Protein AF-A0A382Z8E9-F1 (afdb_monomer_lite)

pLDDT: mean 72.85, std 18.27, range [33.16, 94.69]

InterPro domains:
  IPR002921 Fungal lipase-type domain [PF01764] (106-176)
  IPR029058 Alpha/Beta hydrolase fold [G3DSA:3.40.50.1820] (60-176)
  IPR029058 Alpha/Beta hydrolase fold [SSF53474] (69-176)

Foldseek 3Di:
DPPPVVVVVVVVVVVVVVVVVVVVVVVVVVVVVVVVVVVVVVVVCVVPDVPVVDDDQVPPPDHVVVVVVLVVLQVCVVVDPPDQWDQPDVNQWTWHWDDDPLEIEIETEHDPCPPVCVVPQQQDWDFDPVVCVVVVHTDTDRPRLVVVVVVVVVVCVVPDDGGPHYHYGYPDSRRD

Secondary structure (DSSP, 8-state):
--SHHHHHHHHHHHHHHHHHHHHHHHHHHHHHHHHHHHHTTTGGGGTS-STTS---GGG-SS-HHHHHHHHHHHHHHHH--SS--EEETTTTEEEEEEEETTEEEEEEEPPS-HHHHHHHS---EEE-HHHHHHHTS--EEEHHHHHHHHHHHHHHHHH----SEEEEEEEGGGG-

Radius of gyration: 27.5 Å; chains: 1; bounding box: 66×42×90 Å

Sequence (176 aa):
VLFCNRLFVAVRSGRDMLIKNLSFGLNIFGIVLVIFLISSCTVTKQFLNRQGESGHKTTLPVEPAELLEMAYYCDEAYNNTDNKFEFLNDNQFSYQVKQDQGVTILIFRGTSNGNNILTDIDFRPFEDEPLSEKWGTKVFLHRGFRDAAAFLEKDIKTNYKLEKTVYLTGHSLGGA

Structure (mmCIF, N/CA/C/O backbone):
data_AF-A0A382Z8E9-F1
#
_entry.id   AF-A0A382Z8E9-F1
#
loop_
_atom_site.group_PDB
_atom_site.id
_atom_site.type_symbol
_atom_site.label_atom_id
_atom_site.label_alt_id
_atom_site.label_comp_id
_atom_site.label_asym_id
_atom_site.label_entity_id
_atom_site.label_seq_id
_atom_site.pdbx_PDB_ins_code
_atom_site.Cartn_x
_atom_site.Cartn_y
_atom_site.Cartn_z
_atom_site.occupancy
_atom_site.B_iso_or_equiv
_atom_site.auth_seq_id
_atom_site.auth_comp_id
_atom_site.auth_asym_id
_atom_site.auth_atom_id
_atom_site.pdbx_PDB_model_num
ATOM 1 N N . VAL A 1 1 ? 45.147 -8.969 -70.603 1.00 47.09 1 VAL A N 1
ATOM 2 C CA . VAL A 1 1 ? 43.972 -8.304 -69.974 1.00 47.09 1 VAL A CA 1
ATOM 3 C C . VAL A 1 1 ? 43.037 -9.272 -69.220 1.00 47.09 1 VAL A C 1
ATOM 5 O O . VAL A 1 1 ? 42.320 -8.825 -68.339 1.00 47.09 1 VAL A O 1
ATOM 8 N N . LEU A 1 2 ? 43.080 -10.597 -69.438 1.00 40.56 2 LEU A N 1
ATOM 9 C CA . LEU A 1 2 ? 42.159 -11.548 -68.774 1.00 40.56 2 LEU A CA 1
ATOM 10 C C . LEU A 1 2 ? 42.589 -12.097 -67.394 1.00 40.56 2 LEU A C 1
ATOM 12 O O . LEU A 1 2 ? 41.753 -12.654 -66.690 1.00 40.56 2 LEU A O 1
ATOM 16 N N . PHE A 1 3 ? 43.842 -11.912 -66.963 1.00 33.16 3 PHE A N 1
ATOM 17 C CA . PHE A 1 3 ? 44.325 -12.469 -65.685 1.00 33.16 3 PHE A CA 1
ATOM 18 C C . PHE A 1 3 ? 44.140 -11.543 -64.465 1.00 33.16 3 PHE A C 1
ATOM 20 O O . PHE A 1 3 ? 44.117 -12.023 -63.337 1.00 33.16 3 PHE A O 1
ATOM 27 N N . CYS A 1 4 ? 43.928 -10.236 -64.666 1.00 36.62 4 CYS A N 1
ATOM 28 C CA . CYS A 1 4 ? 43.804 -9.271 -63.560 1.00 36.62 4 CYS A CA 1
ATOM 29 C C . CYS A 1 4 ? 42.376 -9.183 -62.975 1.00 36.62 4 CYS A C 1
ATOM 31 O O . CYS A 1 4 ? 42.200 -8.865 -61.803 1.00 36.62 4 CYS A O 1
ATOM 33 N N . ASN A 1 5 ? 41.341 -9.536 -63.752 1.00 36.44 5 ASN A N 1
ATOM 34 C CA . ASN A 1 5 ? 39.940 -9.405 -63.320 1.00 36.44 5 ASN A CA 1
ATOM 35 C C . ASN A 1 5 ? 39.429 -10.556 -62.434 1.00 36.44 5 ASN A C 1
ATOM 37 O O . ASN A 1 5 ? 38.475 -10.358 -61.685 1.00 36.44 5 ASN A O 1
ATOM 41 N N . ARG A 1 6 ? 40.047 -11.747 -62.457 1.00 38.25 6 ARG A N 1
ATOM 42 C CA . ARG A 1 6 ? 39.609 -12.874 -61.605 1.00 38.25 6 ARG A CA 1
ATOM 43 C C . ARG A 1 6 ? 40.072 -12.756 -60.149 1.00 38.25 6 ARG A C 1
ATOM 45 O O . ARG A 1 6 ? 39.345 -13.177 -59.254 1.00 38.25 6 ARG A O 1
ATOM 52 N N . LEU A 1 7 ? 41.224 -12.130 -59.898 1.00 39.06 7 LEU A N 1
ATOM 53 C CA . LEU A 1 7 ? 41.748 -11.949 -58.539 1.00 39.06 7 LEU A CA 1
ATOM 54 C C . LEU A 1 7 ? 40.939 -10.900 -57.751 1.00 39.06 7 LEU A C 1
ATOM 56 O O . LEU A 1 7 ? 40.674 -11.071 -56.564 1.00 39.06 7 LEU A O 1
ATOM 60 N N . PHE A 1 8 ? 40.468 -9.847 -58.426 1.00 38.12 8 PHE A N 1
ATOM 61 C CA . PHE A 1 8 ? 39.723 -8.757 -57.787 1.00 38.12 8 PHE A CA 1
ATOM 62 C C . PHE A 1 8 ? 38.304 -9.168 -57.348 1.00 38.12 8 PHE A C 1
ATOM 64 O O . PHE A 1 8 ? 37.818 -8.713 -56.311 1.00 38.12 8 PHE A O 1
ATOM 71 N N . VAL A 1 9 ? 37.653 -10.074 -58.090 1.00 46.00 9 VAL A N 1
ATOM 72 C CA . VAL A 1 9 ? 36.320 -10.610 -57.749 1.00 46.00 9 VAL A CA 1
ATOM 73 C C . VAL A 1 9 ? 36.387 -11.574 -56.555 1.00 46.00 9 VAL A C 1
ATOM 75 O O . VAL A 1 9 ? 35.545 -11.492 -55.661 1.00 46.00 9 VAL A O 1
ATOM 78 N N . ALA A 1 10 ? 37.426 -12.414 -56.467 1.00 44.41 10 ALA A N 1
ATOM 79 C CA . ALA A 1 10 ? 37.626 -13.325 -55.334 1.00 44.41 10 ALA A CA 1
ATOM 80 C C . ALA A 1 10 ? 37.927 -12.579 -54.015 1.00 44.41 10 ALA A C 1
ATOM 82 O O . ALA A 1 10 ? 37.376 -12.916 -52.968 1.00 44.41 10 ALA A O 1
ATOM 83 N N . VAL A 1 11 ? 38.727 -11.505 -54.065 1.00 46.81 11 VAL A N 1
ATOM 84 C CA . VAL A 1 11 ? 39.069 -10.683 -52.884 1.00 46.81 11 VAL A CA 1
ATOM 85 C C . VAL A 1 11 ? 37.883 -9.832 -52.398 1.00 46.81 11 VAL A C 1
ATOM 87 O O . VAL A 1 11 ? 37.788 -9.502 -51.215 1.00 46.81 11 VAL A O 1
ATOM 90 N N . ARG A 1 12 ? 36.946 -9.465 -53.283 1.00 43.81 12 ARG A N 1
ATOM 91 C CA . ARG A 1 12 ? 35.707 -8.766 -52.897 1.00 43.81 12 ARG A CA 1
ATOM 92 C C . ARG A 1 12 ? 34.700 -9.729 -52.254 1.00 43.81 12 ARG A C 1
ATOM 94 O O . ARG A 1 12 ? 34.219 -9.445 -51.165 1.00 43.81 12 ARG A O 1
ATOM 101 N N . SER A 1 13 ? 34.514 -10.915 -52.839 1.00 46.22 13 SER A N 1
ATOM 102 C CA . SER A 1 13 ? 33.646 -11.971 -52.295 1.00 46.22 13 SER A CA 1
ATOM 103 C C . SER A 1 13 ? 34.105 -12.489 -50.920 1.00 46.22 13 SER A C 1
ATOM 105 O O . SER A 1 13 ? 33.274 -12.679 -50.032 1.00 46.22 13 SER A O 1
A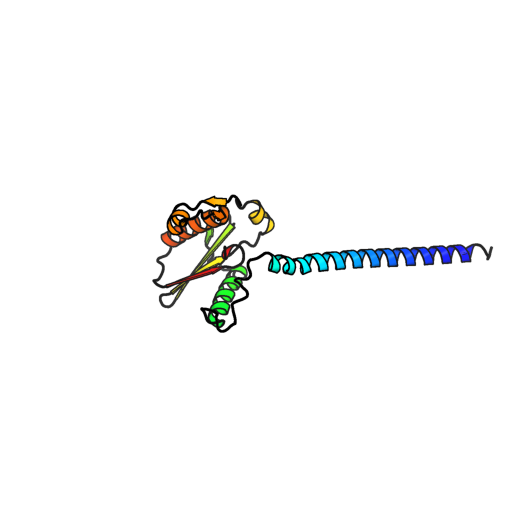TOM 107 N N . GLY A 1 14 ? 35.418 -12.632 -50.695 1.00 50.84 14 GLY A N 1
ATOM 108 C CA . GLY A 1 14 ? 35.967 -13.025 -49.390 1.00 50.84 14 GLY A CA 1
ATOM 109 C C . GLY A 1 14 ? 35.795 -11.964 -48.292 1.00 50.84 14 GLY A C 1
ATOM 110 O O . GLY A 1 14 ? 35.540 -12.311 -47.140 1.00 50.84 14 GLY A O 1
ATOM 111 N N . ARG A 1 15 ? 35.869 -10.669 -48.638 1.00 49.97 15 ARG A N 1
ATOM 112 C CA . ARG A 1 15 ? 35.632 -9.560 -47.692 1.00 49.97 15 ARG A CA 1
ATOM 113 C C . ARG A 1 15 ? 34.160 -9.420 -47.313 1.00 49.97 15 ARG A C 1
ATOM 115 O O . ARG A 1 15 ? 33.867 -9.240 -46.136 1.00 49.97 15 ARG A O 1
ATOM 122 N N . ASP A 1 16 ? 33.244 -9.585 -48.263 1.00 52.81 16 ASP A N 1
ATOM 123 C CA . ASP A 1 16 ? 31.802 -9.535 -47.990 1.00 52.81 16 ASP A CA 1
ATOM 124 C C . ASP A 1 16 ? 31.342 -10.720 -47.117 1.00 52.81 16 ASP A C 1
ATOM 126 O O . ASP A 1 16 ? 30.455 -10.575 -46.275 1.00 52.81 16 ASP A O 1
ATOM 130 N N . MET A 1 17 ? 31.980 -11.887 -47.264 1.00 52.25 17 MET A N 1
ATOM 131 C CA . MET A 1 17 ? 31.740 -13.062 -46.420 1.00 52.25 17 MET A CA 1
ATOM 132 C C . MET A 1 17 ? 32.311 -12.887 -45.001 1.00 52.25 17 MET A C 1
ATOM 134 O O . MET A 1 17 ? 31.641 -13.224 -44.025 1.00 52.25 17 MET A O 1
ATOM 138 N N . LEU A 1 18 ? 33.500 -12.288 -44.867 1.00 51.94 18 LEU A N 1
ATOM 139 C CA . LEU A 1 18 ? 34.100 -11.933 -43.573 1.00 51.94 18 LEU A CA 1
ATOM 140 C C . LEU A 1 18 ? 33.268 -10.895 -42.807 1.00 51.94 18 LEU A C 1
ATOM 142 O O . LEU A 1 18 ? 33.046 -11.067 -41.613 1.00 51.94 18 LEU A O 1
ATOM 146 N N . ILE A 1 19 ? 32.756 -9.860 -43.480 1.00 56.06 19 ILE A N 1
ATOM 147 C CA . ILE A 1 19 ? 31.928 -8.815 -42.854 1.00 56.06 19 ILE A CA 1
ATOM 148 C C . ILE A 1 19 ? 30.576 -9.378 -42.393 1.00 56.06 19 ILE A C 1
ATOM 150 O O . ILE A 1 19 ? 30.117 -9.048 -41.299 1.00 56.06 19 ILE A O 1
ATOM 154 N N . LYS A 1 20 ? 29.953 -10.273 -43.174 1.00 51.94 20 LYS A N 1
ATOM 155 C CA . LYS A 1 20 ? 28.710 -10.953 -42.769 1.00 51.94 20 LYS A CA 1
ATOM 156 C C . LYS A 1 20 ? 28.921 -11.872 -41.567 1.00 51.94 20 LYS A C 1
ATOM 158 O O . LYS A 1 20 ? 28.129 -11.812 -40.634 1.00 51.94 20 LYS A O 1
ATOM 163 N N . ASN A 1 21 ? 30.003 -12.650 -41.542 1.00 52.44 21 ASN A N 1
ATOM 164 C CA . ASN A 1 21 ? 30.331 -13.512 -40.402 1.00 52.44 21 ASN A CA 1
ATOM 165 C C . ASN A 1 21 ? 30.688 -12.702 -39.142 1.00 52.44 21 ASN A C 1
ATOM 167 O O . ASN A 1 21 ? 30.312 -13.094 -38.040 1.00 52.44 21 ASN A O 1
ATOM 171 N N . LEU A 1 22 ? 31.343 -11.546 -39.297 1.00 51.16 22 LEU A N 1
ATOM 172 C CA . LEU A 1 22 ? 31.656 -10.630 -38.196 1.00 51.16 22 LEU A CA 1
ATOM 173 C C . LEU A 1 22 ? 30.392 -9.948 -37.637 1.00 51.16 22 LEU A C 1
ATOM 175 O O . LEU A 1 22 ? 30.230 -9.853 -36.424 1.00 51.16 22 LEU A O 1
ATOM 179 N N . SER A 1 23 ? 29.464 -9.535 -38.508 1.00 54.66 23 SER A N 1
ATOM 180 C CA . SER A 1 23 ? 28.159 -8.970 -38.125 1.00 54.66 23 SER A CA 1
ATOM 181 C C . SER A 1 23 ? 27.238 -10.010 -37.472 1.00 54.66 23 SER A C 1
ATOM 183 O O . SER A 1 23 ? 26.540 -9.700 -36.506 1.00 54.66 23 SER A O 1
ATOM 185 N N . PHE A 1 24 ? 27.266 -11.259 -37.943 1.00 55.50 24 PHE A N 1
ATOM 186 C CA . PHE A 1 24 ? 26.526 -12.368 -37.338 1.00 55.50 24 PHE A CA 1
ATOM 187 C C . PHE A 1 24 ? 27.102 -12.741 -35.962 1.00 55.50 24 PHE A C 1
ATOM 189 O O . PHE A 1 24 ? 26.350 -12.926 -35.009 1.00 55.50 24 PHE A O 1
ATOM 196 N N . GLY A 1 25 ? 28.434 -12.753 -35.825 1.00 57.53 25 GLY A N 1
ATOM 197 C CA . GLY A 1 25 ? 29.124 -12.960 -34.549 1.00 57.53 25 GLY A CA 1
ATOM 198 C C . GLY A 1 25 ? 28.846 -11.861 -33.516 1.00 57.53 25 GLY A C 1
ATOM 199 O O . GLY A 1 25 ? 28.597 -12.175 -32.354 1.00 57.53 25 GLY A O 1
ATOM 200 N N . LEU A 1 26 ? 28.804 -10.587 -33.934 1.00 57.28 26 LEU A N 1
ATOM 201 C CA . LEU A 1 26 ? 28.426 -9.467 -33.059 1.00 57.28 26 LEU A CA 1
ATOM 202 C C . LEU A 1 26 ? 26.971 -9.576 -32.569 1.00 57.28 26 LEU A C 1
ATOM 204 O O . LEU A 1 26 ? 26.696 -9.311 -31.400 1.00 57.28 26 LEU A O 1
ATOM 208 N N . ASN A 1 27 ? 26.050 -9.998 -33.442 1.00 60.91 27 ASN A N 1
ATOM 209 C CA . ASN A 1 27 ? 24.645 -10.218 -33.082 1.00 60.91 27 ASN A CA 1
ATOM 210 C C . ASN A 1 27 ? 24.475 -11.390 -32.108 1.00 60.91 27 ASN A C 1
ATOM 212 O O . ASN A 1 27 ? 23.729 -11.273 -31.139 1.00 60.91 27 ASN A O 1
ATOM 216 N N . ILE A 1 28 ? 25.200 -12.495 -32.312 1.00 69.00 28 ILE A N 1
ATOM 217 C CA . ILE A 1 28 ? 25.200 -13.625 -31.372 1.00 69.00 28 ILE A CA 1
ATOM 218 C C . ILE A 1 28 ? 25.741 -13.187 -30.010 1.00 69.00 28 ILE A C 1
ATOM 220 O O . ILE A 1 28 ? 25.143 -13.521 -28.992 1.00 69.00 28 ILE A O 1
ATOM 224 N N . PHE A 1 29 ? 26.824 -12.406 -29.968 1.00 70.31 29 PHE A N 1
ATOM 225 C CA . PHE A 1 29 ? 27.378 -11.914 -28.705 1.00 70.31 29 PHE A CA 1
ATOM 226 C C . PHE A 1 29 ? 26.389 -11.006 -27.958 1.00 70.31 29 PHE A C 1
ATOM 228 O O . PHE A 1 29 ? 26.211 -11.154 -26.751 1.00 70.31 29 PHE A O 1
ATOM 235 N N . GLY A 1 30 ? 25.680 -10.130 -28.678 1.00 71.06 30 GLY A N 1
ATOM 236 C CA . GLY A 1 30 ? 24.604 -9.312 -28.113 1.00 71.06 30 GLY A CA 1
ATOM 237 C C . GLY A 1 30 ? 23.443 -10.147 -27.562 1.00 71.06 30 GLY A C 1
ATOM 238 O O . GLY A 1 30 ? 22.994 -9.911 -26.443 1.00 71.06 30 GLY A O 1
ATOM 239 N N . ILE A 1 31 ? 23.001 -11.170 -28.297 1.00 74.94 31 ILE A N 1
ATOM 240 C CA . ILE A 1 31 ? 21.935 -12.085 -27.857 1.00 74.94 31 ILE A CA 1
ATOM 241 C C . ILE A 1 31 ? 22.371 -12.883 -26.620 1.00 74.94 31 ILE A C 1
ATOM 243 O O . ILE A 1 31 ? 21.606 -12.998 -25.667 1.00 74.94 31 ILE A O 1
ATOM 247 N N . VAL A 1 32 ? 23.606 -13.387 -26.587 1.00 74.50 32 VAL A N 1
ATOM 248 C CA . VAL A 1 32 ? 24.156 -14.118 -25.433 1.00 74.50 32 VAL A CA 1
ATOM 249 C C . VAL A 1 32 ? 24.264 -13.212 -24.204 1.00 74.50 32 VAL A C 1
ATOM 251 O O . VAL A 1 32 ? 23.919 -13.646 -23.107 1.00 74.50 32 VAL A O 1
ATOM 254 N N . LEU A 1 33 ? 24.665 -11.948 -24.371 1.00 72.31 33 LEU A N 1
ATOM 255 C CA . LEU A 1 33 ? 24.701 -10.964 -23.285 1.00 72.31 33 LEU A CA 1
ATOM 256 C C . LEU A 1 33 ? 23.296 -10.706 -22.715 1.00 72.31 33 LEU A C 1
ATOM 258 O O . LEU A 1 33 ? 23.112 -10.717 -21.500 1.00 72.31 33 LEU A O 1
ATOM 262 N N . VAL A 1 34 ? 22.293 -10.540 -23.583 1.00 70.38 34 VAL A N 1
ATOM 263 C CA . VAL A 1 34 ? 20.888 -10.377 -23.173 1.00 70.38 34 VAL A CA 1
ATOM 264 C C . VAL A 1 34 ? 20.378 -11.626 -22.450 1.00 70.38 34 VAL A C 1
ATOM 266 O O . VAL A 1 34 ? 19.748 -11.490 -21.405 1.00 70.38 34 VAL A O 1
ATOM 269 N N . ILE A 1 35 ? 20.709 -12.830 -22.935 1.00 69.06 35 ILE A N 1
ATOM 270 C CA . ILE A 1 35 ? 20.374 -14.106 -22.279 1.00 69.06 35 ILE A CA 1
ATOM 271 C C . ILE A 1 35 ? 21.025 -14.212 -20.890 1.00 69.06 35 ILE A C 1
ATOM 273 O O . ILE A 1 35 ? 20.380 -14.657 -19.939 1.00 69.06 35 ILE A O 1
ATOM 277 N N . PHE A 1 36 ? 22.273 -13.769 -20.732 1.00 59.19 36 PHE A N 1
ATOM 278 C CA . PHE A 1 36 ? 22.944 -13.723 -19.430 1.00 59.19 36 PHE A CA 1
ATOM 279 C C . PHE A 1 36 ? 22.285 -12.723 -18.469 1.00 59.19 36 PHE A C 1
ATOM 281 O O . PHE A 1 36 ? 22.093 -13.035 -17.290 1.00 59.19 36 PHE A O 1
ATOM 288 N N . LEU A 1 37 ? 21.872 -11.553 -18.964 1.00 58.59 37 LEU A N 1
ATOM 289 C CA . LEU A 1 37 ? 21.173 -10.544 -18.163 1.00 58.59 37 LEU A CA 1
ATOM 290 C C . LEU A 1 37 ? 19.799 -11.040 -17.679 1.00 58.59 37 LEU A C 1
ATOM 292 O O . LEU A 1 37 ? 19.497 -10.904 -16.496 1.00 58.59 37 LEU A O 1
ATOM 296 N N . ILE A 1 38 ? 19.002 -11.706 -18.525 1.00 57.84 38 ILE A N 1
ATOM 297 C CA . ILE A 1 38 ? 17.712 -12.300 -18.102 1.00 57.84 38 ILE A CA 1
ATOM 298 C C . ILE A 1 38 ? 17.884 -13.556 -17.228 1.00 57.84 38 ILE A C 1
ATOM 300 O O . ILE A 1 38 ? 17.047 -13.827 -16.368 1.00 57.84 38 ILE A O 1
ATOM 304 N N . SER A 1 39 ? 18.993 -14.292 -17.366 1.00 55.88 39 SER A N 1
ATOM 305 C CA . SER A 1 39 ? 19.316 -15.443 -16.499 1.00 55.88 39 SER A CA 1
ATOM 306 C C . SER A 1 39 ? 19.753 -15.027 -15.086 1.00 55.88 39 SER A C 1
ATOM 308 O O . SER A 1 39 ? 19.662 -15.816 -14.140 1.00 55.88 39 SER A O 1
ATOM 310 N N . SER A 1 40 ? 20.167 -13.768 -14.911 1.00 45.16 40 SER A N 1
ATOM 311 C CA . SER A 1 40 ? 20.616 -13.212 -13.626 1.00 45.16 40 SER A CA 1
ATOM 312 C C . SER A 1 40 ? 19.484 -13.055 -12.595 1.00 45.16 40 SER A C 1
ATOM 314 O O . SER A 1 40 ? 19.758 -12.895 -11.410 1.00 45.16 40 SER A O 1
ATOM 316 N N . CYS A 1 41 ? 18.217 -13.222 -12.992 1.00 47.75 41 CYS A N 1
ATOM 317 C CA . CYS A 1 41 ? 17.075 -13.298 -12.070 1.00 47.75 41 CYS A CA 1
ATOM 318 C C . CYS A 1 41 ? 17.023 -14.611 -11.250 1.00 47.75 41 CYS A C 1
ATOM 320 O O . CYS A 1 41 ? 16.189 -14.769 -10.359 1.00 47.75 41 CYS A O 1
ATOM 322 N N . THR A 1 42 ? 17.901 -15.581 -11.540 1.00 49.78 42 THR A N 1
ATOM 323 C CA . THR A 1 42 ? 17.935 -16.877 -10.835 1.00 49.78 42 THR A CA 1
ATOM 324 C C . THR A 1 42 ? 19.037 -16.946 -9.774 1.00 49.78 42 THR A C 1
ATOM 326 O O . THR A 1 42 ? 18.879 -17.654 -8.785 1.00 49.78 42 THR A O 1
ATOM 329 N N . VAL A 1 43 ? 20.129 -16.187 -9.921 1.00 45.28 43 VAL A N 1
ATOM 330 C CA . VAL A 1 43 ? 21.306 -16.287 -9.032 1.00 45.28 43 VAL A CA 1
ATOM 331 C C . VAL A 1 43 ? 21.046 -15.652 -7.657 1.00 45.28 43 VAL A C 1
ATOM 333 O O . VAL A 1 43 ? 21.542 -16.136 -6.641 1.00 45.28 43 VAL A O 1
ATOM 336 N N . THR A 1 44 ? 20.173 -14.645 -7.576 1.00 50.69 44 THR A N 1
ATOM 337 C CA . THR A 1 44 ? 19.723 -14.055 -6.302 1.00 50.69 44 THR A CA 1
ATOM 338 C C . THR A 1 44 ? 18.858 -15.000 -5.461 1.00 50.69 44 THR A C 1
ATOM 340 O O . THR A 1 44 ? 18.795 -14.834 -4.245 1.00 50.69 44 THR A O 1
ATOM 343 N N . LYS A 1 45 ? 18.267 -16.053 -6.051 1.00 45.81 45 LYS A N 1
ATOM 344 C CA . LYS A 1 45 ? 17.471 -17.063 -5.321 1.00 45.81 45 LYS A CA 1
ATOM 345 C C . LYS A 1 45 ? 18.294 -17.877 -4.316 1.00 45.81 45 LYS A C 1
ATOM 347 O O . LYS A 1 45 ? 17.723 -18.503 -3.431 1.00 45.81 45 LYS A O 1
ATOM 352 N N . GLN A 1 46 ? 19.619 -17.900 -4.462 1.00 48.06 46 GLN A N 1
ATOM 353 C CA . GLN A 1 46 ? 20.517 -18.671 -3.600 1.00 48.06 46 GLN A CA 1
ATOM 354 C C . GLN A 1 46 ? 21.053 -17.858 -2.408 1.00 48.06 46 GLN A C 1
ATOM 356 O O . GLN A 1 46 ? 21.489 -18.450 -1.426 1.00 48.06 46 GLN A O 1
ATOM 361 N N . PHE A 1 47 ? 20.991 -16.522 -2.484 1.00 48.06 47 PHE A N 1
ATOM 362 C CA . PHE A 1 47 ? 21.434 -15.598 -1.430 1.00 48.06 47 PHE A CA 1
ATOM 363 C C . PHE A 1 47 ? 20.289 -15.039 -0.574 1.00 48.06 47 PHE A C 1
ATOM 365 O O . PHE A 1 47 ? 20.538 -14.495 0.499 1.00 48.06 47 PHE A O 1
ATOM 372 N N . LEU A 1 48 ? 19.038 -15.189 -1.016 1.00 51.28 48 LEU A N 1
ATOM 373 C CA . LEU A 1 48 ? 17.866 -14.956 -0.179 1.00 51.28 48 LEU A CA 1
ATOM 374 C C . LEU A 1 48 ? 17.645 -16.187 0.710 1.00 51.28 48 LEU A C 1
ATOM 376 O O . LEU A 1 48 ? 17.661 -17.320 0.230 1.00 51.28 48 LEU A O 1
ATOM 380 N N . ASN A 1 49 ? 17.455 -15.966 2.010 1.00 49.66 49 ASN A N 1
ATOM 381 C CA . ASN A 1 49 ? 17.115 -17.016 2.967 1.00 49.66 49 ASN A CA 1
ATOM 382 C C . ASN A 1 49 ? 15.925 -17.836 2.419 1.00 49.66 49 ASN A C 1
ATOM 384 O O . ASN A 1 49 ? 14.883 -17.260 2.100 1.00 49.66 49 ASN A O 1
ATOM 388 N N . ARG A 1 50 ? 16.062 -19.165 2.279 1.00 49.59 50 ARG A N 1
ATOM 389 C CA . ARG A 1 50 ? 15.051 -20.069 1.677 1.00 49.59 50 ARG A CA 1
ATOM 390 C C . ARG A 1 50 ? 13.813 -20.290 2.559 1.00 49.59 50 ARG A C 1
ATOM 392 O O . ARG A 1 50 ? 13.198 -21.348 2.537 1.00 49.59 50 ARG A O 1
ATOM 399 N N . GLN A 1 51 ? 13.395 -19.283 3.313 1.00 49.62 51 GLN A N 1
ATOM 400 C CA . GLN A 1 51 ? 12.116 -19.305 4.023 1.00 49.62 51 GLN A CA 1
ATOM 401 C C . GLN A 1 51 ? 10.911 -19.187 3.066 1.00 49.62 51 GLN A C 1
ATOM 403 O O . GLN A 1 51 ? 9.775 -19.301 3.505 1.00 49.62 51 GLN A O 1
ATOM 408 N N . GLY A 1 52 ? 11.147 -18.994 1.761 1.00 52.94 52 GLY A N 1
ATOM 409 C CA . GLY A 1 52 ? 10.125 -18.999 0.706 1.00 52.94 52 GLY A CA 1
ATOM 410 C C . GLY A 1 52 ? 9.945 -20.333 -0.035 1.00 52.94 52 GLY A C 1
ATOM 411 O O . GLY A 1 52 ? 9.153 -20.391 -0.968 1.00 52.94 52 GLY A O 1
ATOM 412 N N . GLU A 1 53 ? 10.660 -21.404 0.337 1.00 53.34 53 GLU A N 1
ATOM 413 C CA . GLU A 1 53 ? 10.427 -22.753 -0.224 1.00 53.34 53 GLU A CA 1
ATOM 414 C C . GLU A 1 53 ? 9.163 -23.412 0.376 1.00 53.34 53 GLU A C 1
ATOM 416 O O . GLU A 1 53 ? 8.699 -24.448 -0.096 1.00 53.34 53 GLU A O 1
ATOM 421 N N . SER A 1 54 ? 8.564 -22.790 1.398 1.00 61.62 54 SER A N 1
ATOM 422 C CA . SER A 1 54 ? 7.310 -23.215 2.011 1.00 61.62 54 SER A CA 1
ATOM 423 C C . SER A 1 54 ? 6.124 -22.443 1.431 1.00 61.62 54 SER A C 1
ATOM 425 O O . SER A 1 54 ? 5.813 -21.334 1.865 1.00 61.62 54 SER A O 1
ATOM 427 N N . GLY A 1 55 ? 5.438 -23.048 0.465 1.00 61.97 55 GLY A N 1
ATOM 428 C CA . GLY A 1 55 ? 4.150 -22.554 -0.006 1.00 61.97 55 GLY A CA 1
ATOM 429 C C . GLY A 1 55 ? 3.620 -23.339 -1.202 1.00 61.97 55 GLY A C 1
ATOM 430 O O . GLY A 1 55 ? 4.274 -23.432 -2.237 1.00 61.97 55 GLY A O 1
ATOM 431 N N . HIS A 1 56 ? 2.418 -23.895 -1.082 1.00 68.25 56 HIS A N 1
ATOM 432 C CA . HIS A 1 56 ? 1.651 -24.435 -2.207 1.00 68.25 56 HIS A CA 1
ATOM 433 C C . HIS A 1 56 ? 0.387 -23.596 -2.409 1.00 68.25 56 HIS A C 1
ATOM 435 O O . HIS A 1 56 ? -0.004 -22.836 -1.532 1.00 68.25 56 HIS A O 1
ATOM 441 N N . LYS A 1 57 ? -0.313 -23.754 -3.541 1.00 71.25 57 LYS A N 1
ATOM 442 C CA . LYS A 1 57 ? -1.606 -23.071 -3.768 1.00 71.25 57 LYS A CA 1
ATOM 443 C C . LYS A 1 57 ? -2.601 -23.265 -2.611 1.00 71.25 57 LYS A C 1
ATOM 445 O O . LYS A 1 57 ? -3.458 -22.429 -2.384 1.00 71.25 57 LYS A O 1
ATOM 450 N N . THR A 1 58 ? -2.473 -24.383 -1.896 1.00 73.81 58 THR A N 1
ATOM 451 C CA . THR A 1 58 ? -3.306 -24.782 -0.757 1.00 73.81 58 THR A CA 1
ATOM 452 C C . THR A 1 58 ? -2.892 -24.138 0.563 1.00 73.81 58 THR A C 1
ATOM 454 O O . THR A 1 58 ? -3.582 -24.317 1.556 1.00 73.81 58 THR A O 1
ATOM 457 N N . THR A 1 59 ? -1.753 -23.448 0.606 1.00 81.19 59 THR A N 1
ATOM 458 C CA . THR A 1 59 ? -1.258 -22.730 1.788 1.00 81.19 59 THR A CA 1
ATOM 459 C C . THR A 1 59 ? -1.396 -21.219 1.625 1.00 81.19 59 THR A C 1
ATOM 461 O O . THR A 1 59 ? -0.854 -20.474 2.439 1.00 81.19 59 THR A O 1
ATOM 464 N N . LEU A 1 60 ? -2.056 -20.756 0.557 1.00 80.12 60 LEU A N 1
ATOM 465 C CA . LEU A 1 60 ? -2.402 -19.350 0.427 1.00 80.12 60 LEU A CA 1
ATOM 466 C C . LEU A 1 60 ? -3.435 -19.010 1.509 1.00 80.12 60 LEU A C 1
ATOM 468 O O . LEU A 1 60 ? -4.405 -19.749 1.669 1.00 80.12 60 LEU A O 1
ATOM 472 N N . PRO A 1 61 ? -3.244 -17.910 2.251 1.00 81.44 61 PRO A N 1
ATOM 473 C CA . PRO A 1 61 ? -4.188 -17.486 3.282 1.00 81.44 61 PRO A CA 1
ATOM 474 C C . PRO A 1 61 ? -5.493 -16.915 2.700 1.00 81.44 61 PRO A C 1
ATOM 476 O O . PRO A 1 61 ? -6.394 -16.581 3.462 1.00 81.44 61 PRO A O 1
ATOM 479 N N . VAL A 1 62 ? -5.569 -16.781 1.374 1.00 84.88 62 VAL A N 1
ATOM 480 C CA . VAL A 1 62 ? -6.665 -16.184 0.603 1.00 84.88 62 VAL A CA 1
ATOM 481 C C . VAL A 1 62 ? -6.933 -17.022 -0.640 1.00 84.88 62 VAL A C 1
ATOM 483 O O . VAL A 1 62 ? -6.041 -17.729 -1.129 1.00 84.88 62 VAL A O 1
ATOM 486 N N . GLU A 1 63 ? -8.150 -16.943 -1.171 1.00 87.44 63 GLU A N 1
ATOM 487 C CA . GLU A 1 63 ? -8.480 -17.669 -2.390 1.00 87.44 63 GLU A CA 1
ATOM 488 C C . GLU A 1 63 ? -7.824 -17.007 -3.615 1.00 87.44 63 GLU A C 1
ATOM 490 O O . GLU A 1 63 ? -7.776 -15.779 -3.720 1.00 87.44 63 GLU A O 1
ATOM 495 N N . PRO A 1 64 ? -7.351 -17.783 -4.609 1.00 88.56 64 PRO A N 1
ATOM 496 C CA . PRO A 1 64 ? -6.801 -17.210 -5.838 1.00 88.56 64 PRO A CA 1
ATOM 497 C C . PRO A 1 64 ? -7.771 -16.281 -6.582 1.00 88.56 64 PRO A C 1
ATOM 499 O O . PRO A 1 64 ? -7.323 -15.388 -7.295 1.00 88.56 64 PRO A O 1
ATOM 502 N N . ALA A 1 65 ? -9.083 -16.488 -6.424 1.00 89.69 65 ALA A N 1
ATOM 503 C CA . ALA A 1 65 ? -10.106 -15.618 -6.995 1.00 89.69 65 ALA A CA 1
ATOM 504 C C . ALA A 1 65 ? -10.067 -14.204 -6.388 1.00 89.69 65 ALA A C 1
ATOM 506 O O . ALA A 1 65 ? -10.149 -13.232 -7.132 1.00 89.69 65 ALA A O 1
ATOM 507 N N . GLU A 1 66 ? -9.851 -14.084 -5.075 1.00 87.25 66 GLU A N 1
ATOM 508 C CA . GLU A 1 66 ? -9.721 -12.791 -4.388 1.00 87.25 66 GLU A CA 1
ATOM 509 C C . GLU A 1 66 ? -8.459 -12.051 -4.854 1.00 87.25 66 GLU A C 1
ATOM 511 O O . GLU A 1 66 ? -8.491 -10.856 -5.140 1.00 87.25 66 GLU A O 1
ATOM 516 N N . LEU A 1 67 ? -7.342 -12.774 -5.014 1.00 90.06 67 LEU A N 1
ATOM 517 C CA . LEU A 1 67 ? -6.108 -12.203 -5.567 1.00 90.06 67 LEU A CA 1
ATOM 518 C C . LEU A 1 67 ? -6.300 -11.710 -7.005 1.00 90.06 67 LEU A C 1
ATOM 520 O O . LEU A 1 67 ? -5.782 -10.655 -7.371 1.00 90.06 67 LEU A O 1
ATOM 524 N N . LEU A 1 68 ? -7.037 -12.471 -7.817 1.00 92.56 68 LEU A N 1
ATOM 525 C CA . LEU A 1 68 ? -7.352 -12.099 -9.192 1.00 92.56 68 LEU A CA 1
ATOM 526 C C . LEU A 1 68 ? -8.232 -10.843 -9.241 1.00 92.56 68 LEU A C 1
ATOM 528 O O . LEU A 1 68 ? -7.971 -9.958 -10.050 1.00 92.56 68 LEU A O 1
ATOM 532 N N . GLU A 1 69 ? -9.225 -10.731 -8.359 1.00 90.81 69 GLU A N 1
ATOM 533 C CA . GLU A 1 69 ? -10.054 -9.529 -8.244 1.00 90.81 69 GLU A CA 1
ATOM 534 C C . GLU A 1 69 ? -9.215 -8.296 -7.871 1.00 90.81 69 GLU A C 1
ATOM 536 O O . GLU A 1 69 ? -9.284 -7.270 -8.549 1.00 90.81 69 GLU A O 1
ATOM 541 N N . MET A 1 70 ? -8.356 -8.404 -6.851 1.00 91.25 70 MET A N 1
ATOM 542 C CA . MET A 1 70 ? -7.467 -7.304 -6.458 1.00 91.25 70 MET A CA 1
ATOM 543 C C . MET A 1 70 ? -6.503 -6.906 -7.583 1.00 91.25 70 MET A C 1
ATOM 545 O O . MET A 1 70 ? -6.215 -5.720 -7.758 1.00 91.25 70 MET A O 1
ATOM 549 N N . ALA A 1 71 ? -6.029 -7.878 -8.368 1.00 90.62 71 ALA A N 1
ATOM 550 C CA . ALA A 1 71 ? -5.188 -7.627 -9.533 1.00 90.62 71 ALA A CA 1
ATOM 551 C C . ALA A 1 71 ? -5.948 -6.898 -10.652 1.00 90.62 71 ALA A C 1
ATOM 553 O O . ALA A 1 71 ? -5.386 -5.989 -11.264 1.00 90.62 71 ALA A O 1
ATOM 554 N N . TYR A 1 72 ? -7.222 -7.233 -10.888 1.00 91.00 72 TYR A N 1
ATOM 555 C CA . TYR A 1 72 ? -8.062 -6.503 -11.839 1.00 91.00 72 TYR A CA 1
ATOM 556 C C . TYR A 1 72 ? -8.268 -5.046 -11.427 1.00 91.00 72 TYR A C 1
ATOM 558 O O . TYR A 1 72 ? -8.181 -4.170 -12.283 1.00 91.00 72 TYR A O 1
ATOM 566 N N . TYR A 1 73 ? -8.462 -4.756 -10.136 1.00 89.75 73 TYR A N 1
ATOM 567 C CA . TYR A 1 73 ? -8.535 -3.368 -9.667 1.00 89.75 73 TYR A CA 1
ATOM 568 C C . TYR A 1 73 ? -7.229 -2.599 -9.899 1.00 89.75 73 TYR A C 1
ATOM 570 O O . TYR A 1 73 ? -7.268 -1.433 -10.295 1.00 89.75 73 TYR A O 1
ATOM 578 N N . CYS A 1 74 ? -6.076 -3.245 -9.710 1.00 88.50 74 CYS A N 1
ATOM 579 C CA . CYS A 1 74 ? -4.783 -2.641 -10.026 1.00 88.50 74 CYS A CA 1
ATOM 580 C C . CYS A 1 74 ? -4.623 -2.348 -11.522 1.00 88.50 74 CYS A C 1
ATOM 582 O O . CYS A 1 74 ? -4.159 -1.267 -11.873 1.00 88.50 74 CYS A O 1
ATOM 584 N N . ASP A 1 75 ? -4.990 -3.286 -12.398 1.00 87.56 75 ASP A N 1
ATOM 585 C CA . ASP A 1 75 ? -4.899 -3.101 -13.852 1.00 87.56 75 ASP A CA 1
ATOM 586 C C . ASP A 1 75 ? -5.856 -2.006 -14.345 1.00 87.56 75 ASP A C 1
ATOM 588 O O . ASP A 1 75 ? -5.459 -1.099 -15.083 1.00 87.56 75 ASP A O 1
ATOM 592 N N . GLU A 1 76 ? -7.098 -2.019 -13.853 1.00 85.94 76 GLU A N 1
ATOM 593 C CA . GLU A 1 76 ? -8.086 -0.980 -14.137 1.00 85.94 76 GLU A CA 1
ATOM 594 C C . GLU A 1 76 ? -7.543 0.407 -13.764 1.00 85.94 76 GLU A C 1
ATOM 596 O O . GLU A 1 76 ? -7.709 1.354 -14.531 1.00 85.94 76 GLU A O 1
ATOM 601 N N . ALA A 1 77 ? -6.816 0.531 -12.649 1.00 81.12 77 ALA A N 1
ATOM 602 C CA . ALA A 1 77 ? -6.249 1.806 -12.223 1.00 81.12 77 ALA A CA 1
ATOM 603 C C . ALA A 1 77 ? -5.231 2.413 -13.205 1.00 81.12 77 ALA A C 1
ATOM 605 O O . ALA A 1 77 ? -5.043 3.630 -13.218 1.00 81.12 77 ALA A O 1
ATOM 606 N N . TYR A 1 78 ? -4.585 1.607 -14.053 1.00 76.94 78 TYR A N 1
ATOM 607 C CA . TYR A 1 78 ? -3.703 2.112 -15.111 1.00 76.94 78 TYR A CA 1
ATOM 608 C C . TYR A 1 78 ? -4.442 2.445 -16.406 1.00 76.94 78 TYR A C 1
ATOM 610 O O . TYR A 1 78 ? -4.032 3.373 -17.108 1.00 76.94 78 TYR A O 1
ATOM 618 N N . ASN A 1 79 ? -5.502 1.696 -16.711 1.00 77.06 79 ASN A N 1
ATOM 619 C CA . ASN A 1 79 ? -6.235 1.776 -17.974 1.00 77.06 79 ASN A CA 1
ATOM 620 C C . ASN A 1 79 ? -7.374 2.804 -17.943 1.00 77.06 79 ASN A C 1
ATOM 622 O O . ASN A 1 79 ? -7.780 3.316 -18.988 1.00 77.06 79 ASN A O 1
ATOM 626 N N . ASN A 1 80 ? -7.892 3.116 -16.757 1.00 66.00 80 ASN A N 1
ATOM 627 C CA . ASN A 1 80 ? -9.038 3.993 -16.607 1.00 66.00 80 ASN A CA 1
ATOM 628 C C . ASN A 1 80 ? -8.592 5.467 -16.551 1.00 66.00 80 ASN A C 1
ATOM 630 O O . ASN A 1 80 ? -7.921 5.906 -15.617 1.00 66.00 80 ASN A O 1
ATOM 634 N N . THR A 1 81 ? -8.949 6.230 -17.587 1.00 55.97 81 THR A N 1
ATOM 635 C CA . THR A 1 81 ? -8.696 7.681 -17.693 1.00 55.97 81 THR A CA 1
ATOM 636 C C . THR A 1 81 ? -9.841 8.518 -17.117 1.00 55.97 81 THR A C 1
ATOM 638 O O . THR A 1 81 ? -9.720 9.740 -17.025 1.00 55.97 81 THR A O 1
ATOM 641 N N . ASP A 1 82 ? -10.919 7.874 -16.656 1.00 52.28 82 ASP A N 1
ATOM 642 C CA . ASP A 1 82 ? -12.089 8.540 -16.093 1.00 52.28 82 ASP A CA 1
ATOM 643 C C . ASP A 1 82 ? -11.849 8.961 -14.629 1.00 52.28 82 ASP A C 1
ATOM 645 O O . ASP A 1 82 ? -12.314 8.340 -13.678 1.00 52.28 82 ASP A O 1
ATOM 649 N N . ASN A 1 83 ? -11.088 10.047 -14.459 1.00 50.59 83 ASN A N 1
ATOM 650 C CA . ASN A 1 83 ? -11.261 11.141 -13.483 1.00 50.59 83 ASN A CA 1
ATOM 651 C C . ASN A 1 83 ? -11.600 10.849 -11.998 1.00 50.59 83 ASN A C 1
ATOM 653 O O . ASN A 1 83 ? -12.047 11.758 -11.303 1.00 50.59 83 ASN A O 1
ATOM 657 N N . LYS A 1 84 ? -11.378 9.647 -11.457 1.00 55.62 84 LYS A N 1
ATOM 658 C CA . LYS A 1 84 ? -11.563 9.354 -10.014 1.00 55.62 84 LYS A CA 1
ATOM 659 C C . LYS A 1 84 ? -10.270 9.030 -9.274 1.00 55.62 84 LYS A C 1
ATOM 661 O O . LYS A 1 84 ? -10.301 8.401 -8.221 1.00 55.62 84 LYS A O 1
ATOM 666 N N . PHE A 1 85 ? -9.148 9.426 -9.851 1.00 59.25 85 PHE A N 1
ATOM 667 C CA . PHE A 1 85 ? -7.863 9.358 -9.184 1.00 59.25 85 PHE A CA 1
ATOM 668 C C . PHE A 1 85 ? -7.572 10.717 -8.570 1.00 59.25 85 PHE A C 1
ATOM 670 O O . PHE A 1 85 ? -7.464 11.715 -9.283 1.00 59.25 85 PHE A O 1
ATOM 677 N N . GLU A 1 86 ? -7.466 10.752 -7.246 1.00 61.62 86 GLU A N 1
ATOM 678 C CA . GLU A 1 86 ? -6.946 11.926 -6.558 1.00 61.62 86 GLU A CA 1
ATOM 679 C C . GLU A 1 86 ? -5.437 11.944 -6.778 1.00 61.62 86 GLU A C 1
ATOM 681 O O . GLU A 1 86 ? -4.699 11.106 -6.258 1.00 61.62 86 GLU A O 1
ATOM 686 N N . PHE A 1 87 ? -4.992 12.846 -7.652 1.00 60.69 87 PHE A N 1
ATOM 687 C CA . PHE A 1 87 ? -3.580 13.037 -7.935 1.00 60.69 87 PHE A CA 1
ATOM 688 C C . PHE A 1 87 ? -2.968 13.925 -6.869 1.00 60.69 87 PHE A C 1
ATOM 690 O O . PHE A 1 87 ? -3.429 15.039 -6.619 1.00 60.69 87 PHE A O 1
ATOM 697 N N . LEU A 1 88 ? -1.893 13.433 -6.273 1.00 57.62 88 LEU A N 1
ATOM 698 C CA . LEU A 1 88 ? -1.190 14.112 -5.205 1.00 57.62 88 LEU A CA 1
ATOM 699 C C . LEU A 1 88 ? 0.277 14.284 -5.591 1.00 57.62 88 LEU A C 1
ATOM 701 O O . LEU A 1 88 ? 0.883 13.410 -6.219 1.00 57.62 88 LEU A O 1
ATOM 705 N N . ASN A 1 89 ? 0.832 15.433 -5.200 1.00 56.69 89 ASN A N 1
ATOM 706 C CA . ASN A 1 89 ? 2.232 15.796 -5.404 1.00 56.69 89 ASN A CA 1
ATOM 707 C C . ASN A 1 89 ? 2.650 15.756 -6.894 1.00 56.69 89 ASN A C 1
ATOM 709 O O . ASN A 1 89 ? 3.418 14.894 -7.307 1.00 56.69 89 ASN A O 1
ATOM 713 N N . ASP A 1 90 ? 2.110 16.660 -7.720 1.00 59.66 90 ASP A N 1
ATOM 714 C CA . ASP A 1 90 ? 2.426 16.783 -9.158 1.00 59.66 90 ASP A CA 1
ATOM 715 C C . ASP A 1 90 ? 2.226 15.489 -9.978 1.00 59.66 90 ASP A C 1
ATOM 717 O O . ASP A 1 90 ? 3.060 15.116 -10.803 1.00 59.66 90 ASP A O 1
ATOM 721 N N . ASN A 1 91 ? 1.107 14.787 -9.762 1.00 57.91 91 ASN A N 1
ATOM 722 C CA . ASN A 1 91 ? 0.774 13.505 -10.407 1.00 57.91 91 ASN A CA 1
ATOM 723 C C . ASN A 1 91 ? 1.746 12.352 -10.093 1.00 57.91 91 ASN A C 1
ATOM 725 O O . ASN A 1 91 ? 1.792 11.367 -1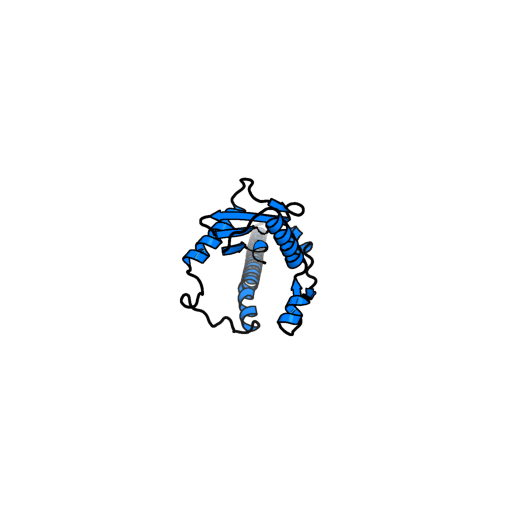0.836 1.00 57.91 91 ASN A O 1
ATOM 729 N N . GLN A 1 92 ? 2.521 12.442 -9.010 1.00 63.19 92 GLN A N 1
ATOM 730 C CA . GLN A 1 92 ? 3.439 11.368 -8.633 1.00 63.19 92 GLN A CA 1
ATOM 731 C C . GLN A 1 92 ? 2.690 10.178 -8.036 1.00 63.19 92 GLN A C 1
ATOM 733 O O . GLN A 1 92 ? 2.992 9.036 -8.376 1.00 63.19 92 GLN A O 1
ATOM 738 N N . PHE A 1 93 ? 1.667 10.431 -7.221 1.00 73.25 93 PHE A N 1
ATOM 739 C CA . PHE A 1 93 ? 0.885 9.381 -6.575 1.00 73.25 93 PHE A CA 1
ATOM 740 C C . PHE A 1 93 ? -0.595 9.587 -6.839 1.00 73.25 93 PHE A C 1
ATOM 742 O O . PHE A 1 93 ? -1.078 10.718 -6.906 1.00 73.25 93 PHE A O 1
ATOM 749 N N . SER A 1 94 ? -1.317 8.484 -6.994 1.00 79.81 94 SER A N 1
ATOM 750 C CA . SER A 1 94 ? -2.766 8.539 -7.103 1.00 79.81 94 SER A CA 1
ATOM 751 C C . SER A 1 94 ? -3.407 7.315 -6.492 1.00 79.81 94 SER A C 1
ATOM 753 O O . SER A 1 94 ? -2.836 6.221 -6.507 1.00 79.81 94 SER A O 1
ATOM 755 N N . TYR A 1 95 ? -4.599 7.513 -5.953 1.00 87.75 95 TYR A N 1
ATOM 756 C CA . TYR A 1 95 ? -5.378 6.448 -5.356 1.00 87.75 95 TYR A CA 1
ATOM 757 C C . TYR A 1 95 ? -6.848 6.579 -5.741 1.00 87.75 95 TYR A C 1
ATOM 759 O O . TYR A 1 95 ? -7.312 7.647 -6.147 1.00 87.75 95 TYR A O 1
ATOM 767 N N . GLN A 1 96 ? -7.566 5.469 -5.623 1.00 89.62 96 GLN A N 1
ATOM 768 C CA . GLN A 1 96 ? -9.008 5.400 -5.784 1.00 89.62 96 GLN A CA 1
ATOM 769 C C . GLN A 1 96 ? -9.615 4.690 -4.578 1.00 89.62 96 GLN A C 1
ATOM 771 O O . GLN A 1 96 ? -9.078 3.698 -4.083 1.00 89.62 96 GLN A O 1
ATOM 776 N N . VAL A 1 97 ? -10.766 5.189 -4.138 1.00 90.75 97 VAL A N 1
ATOM 777 C CA . VAL A 1 97 ? -11.568 4.575 -3.081 1.00 90.75 97 VAL A CA 1
ATOM 778 C C . VAL A 1 97 ? -12.809 3.955 -3.712 1.00 90.75 97 VAL A C 1
ATOM 780 O O . VAL A 1 97 ? -13.602 4.648 -4.351 1.00 90.75 97 VAL A O 1
ATOM 783 N N . LYS A 1 98 ? -12.995 2.647 -3.529 1.00 90.19 98 LYS A N 1
ATOM 784 C CA . LYS A 1 98 ? -14.256 1.954 -3.821 1.00 90.19 98 LYS A CA 1
ATOM 785 C C . LYS A 1 98 ? -14.877 1.518 -2.498 1.00 90.19 98 LYS A C 1
ATOM 787 O O . LYS A 1 98 ? -14.197 0.918 -1.673 1.00 90.19 98 LYS A O 1
ATOM 792 N N . GLN A 1 99 ? -16.146 1.838 -2.274 1.00 91.06 99 GLN A N 1
ATOM 793 C CA . GLN A 1 99 ? -16.880 1.402 -1.086 1.00 91.06 99 GLN A CA 1
ATOM 794 C C . GLN A 1 99 ? -18.123 0.653 -1.535 1.00 91.06 99 GLN A C 1
ATOM 796 O O . GLN A 1 99 ? -18.948 1.214 -2.255 1.00 91.06 99 GLN A O 1
ATOM 801 N N . ASP A 1 100 ? -18.234 -0.606 -1.127 1.00 86.00 100 ASP A N 1
ATOM 802 C CA . ASP A 1 100 ? -19.394 -1.439 -1.416 1.00 86.00 100 ASP A CA 1
ATOM 803 C C . ASP A 1 100 ? -19.652 -2.418 -0.266 1.00 86.00 100 ASP A C 1
ATOM 805 O O . ASP A 1 100 ? -18.720 -2.901 0.371 1.00 86.00 100 ASP A O 1
ATOM 809 N N . GLN A 1 101 ? -20.927 -2.671 0.032 1.00 86.25 101 GLN A N 1
ATOM 810 C CA . GLN A 1 101 ? -21.381 -3.649 1.034 1.00 86.25 101 GLN A CA 1
ATOM 811 C C . GLN A 1 101 ? -20.678 -3.591 2.413 1.00 86.25 101 GLN A C 1
ATOM 813 O O . GLN A 1 101 ? -20.504 -4.614 3.075 1.00 86.25 101 GLN A O 1
ATOM 818 N N . GLY A 1 102 ? -20.294 -2.400 2.891 1.00 89.19 102 GLY A N 1
ATOM 819 C CA . GLY A 1 102 ? -19.604 -2.248 4.183 1.00 89.19 102 GLY A CA 1
ATOM 820 C C . GLY A 1 102 ? -18.116 -2.620 4.145 1.00 89.19 102 GLY A C 1
ATOM 821 O O . GLY A 1 102 ? -17.504 -2.874 5.186 1.00 89.19 102 GLY A O 1
ATOM 822 N N . VAL A 1 103 ? -17.532 -2.652 2.949 1.00 92.06 103 VAL A N 1
ATOM 823 C CA . VAL A 1 103 ? -16.107 -2.840 2.690 1.00 92.06 103 VAL A CA 1
ATOM 824 C C . VAL A 1 103 ? -15.581 -1.615 1.950 1.00 92.06 103 VAL A C 1
ATOM 826 O O . VAL A 1 103 ? -16.218 -1.098 1.036 1.00 92.06 103 VAL A O 1
ATOM 829 N N . THR A 1 104 ? -14.401 -1.139 2.340 1.00 94.69 104 THR A N 1
ATOM 830 C CA . THR A 1 104 ? -13.649 -0.136 1.578 1.00 94.69 104 THR A CA 1
ATOM 831 C C . THR A 1 104 ? -12.442 -0.785 0.915 1.00 94.69 104 THR A C 1
ATOM 833 O O . THR A 1 104 ? -11.683 -1.490 1.570 1.00 94.69 104 THR A O 1
ATOM 836 N N . ILE A 1 105 ? -12.243 -0.531 -0.373 1.00 93.38 105 ILE A N 1
ATOM 837 C CA . ILE A 1 105 ? -11.084 -0.969 -1.147 1.00 93.38 105 ILE A CA 1
ATOM 838 C C . ILE A 1 105 ? -10.319 0.283 -1.566 1.00 93.38 105 ILE A C 1
ATOM 840 O O . ILE A 1 105 ? -10.841 1.132 -2.293 1.00 93.38 105 ILE A O 1
ATOM 844 N N . LEU A 1 106 ? -9.088 0.399 -1.077 1.00 93.81 106 LEU A N 1
ATOM 845 C CA . LEU A 1 106 ? -8.149 1.451 -1.444 1.00 93.81 106 LEU A CA 1
ATOM 846 C C . LEU A 1 106 ? -7.204 0.899 -2.507 1.00 93.81 106 LEU A C 1
ATOM 848 O O . LEU A 1 106 ? -6.492 -0.079 -2.271 1.00 93.81 106 LEU A O 1
ATOM 852 N N . ILE A 1 107 ? -7.234 1.517 -3.683 1.00 92.00 107 ILE A N 1
ATOM 853 C CA . ILE A 1 107 ? -6.480 1.094 -4.861 1.00 92.00 107 ILE A CA 1
ATOM 854 C C . ILE A 1 107 ? -5.404 2.141 -5.118 1.00 92.00 107 ILE A C 1
ATOM 856 O O . ILE A 1 107 ? -5.713 3.267 -5.508 1.00 92.00 107 ILE A O 1
ATOM 860 N N . PHE A 1 108 ? -4.146 1.778 -4.900 1.00 89.94 108 PHE A N 1
ATOM 861 C CA . PHE A 1 108 ? -2.999 2.661 -5.077 1.00 89.94 108 PHE A CA 1
ATOM 862 C C . PHE A 1 108 ? -2.354 2.420 -6.435 1.00 89.94 108 PHE A C 1
ATOM 864 O O . PHE A 1 108 ? -1.875 1.326 -6.753 1.00 89.94 108 PHE A O 1
ATOM 871 N N . ARG A 1 109 ? -2.312 3.470 -7.249 1.00 84.12 109 ARG A N 1
ATOM 872 C CA . ARG A 1 109 ? -1.684 3.427 -8.562 1.00 84.12 109 ARG A CA 1
ATOM 873 C C . ARG A 1 109 ? -0.243 3.910 -8.446 1.00 84.12 109 ARG A C 1
ATOM 875 O O . ARG A 1 109 ? 0.013 5.061 -8.091 1.00 84.12 109 ARG A O 1
ATOM 882 N N . GLY A 1 110 ? 0.695 3.039 -8.812 1.00 70.12 110 GLY A N 1
ATOM 883 C CA . GLY A 1 110 ? 2.088 3.423 -9.019 1.00 70.12 110 GLY A CA 1
ATOM 884 C C . GLY A 1 110 ? 2.252 4.262 -10.286 1.00 70.12 110 GLY A C 1
ATOM 885 O O . GLY A 1 110 ? 1.464 4.168 -11.225 1.00 70.12 110 GLY A O 1
ATOM 886 N N . THR A 1 111 ? 3.287 5.078 -10.359 1.00 70.25 111 THR A N 1
ATOM 887 C CA . THR A 1 111 ? 3.421 6.050 -11.448 1.00 70.25 111 THR A CA 1
ATOM 888 C C . THR A 1 111 ? 3.795 5.414 -12.786 1.00 70.25 111 THR A C 1
ATOM 890 O O . THR A 1 111 ? 4.584 4.474 -12.841 1.00 70.25 111 THR A O 1
ATOM 893 N N . SER A 1 112 ? 3.293 5.973 -13.891 1.00 59.50 112 SER A N 1
ATOM 894 C CA . SER A 1 112 ? 3.698 5.597 -15.255 1.00 59.50 112 SER A CA 1
ATOM 895 C C . SER A 1 112 ? 5.060 6.169 -15.676 1.00 59.50 112 SER A C 1
ATOM 897 O O . SER A 1 112 ? 5.671 5.667 -16.616 1.00 59.50 112 SER A O 1
ATOM 899 N N . ASN A 1 113 ? 5.563 7.201 -14.989 1.00 56.97 113 ASN A N 1
ATOM 900 C CA . ASN A 1 113 ? 6.844 7.845 -15.299 1.00 56.97 113 ASN A CA 1
ATOM 901 C C . ASN A 1 113 ? 7.991 7.234 -14.479 1.00 56.97 113 ASN A C 1
ATOM 903 O O . ASN A 1 113 ? 8.554 7.873 -13.589 1.00 56.97 113 ASN A O 1
ATOM 907 N N . GLY A 1 114 ? 8.358 5.993 -14.809 1.00 53.72 114 GLY A N 1
ATOM 908 C CA . GLY A 1 114 ? 9.432 5.257 -14.127 1.00 53.72 114 GLY A CA 1
ATOM 909 C C . GLY A 1 114 ? 10.812 5.928 -14.185 1.00 53.72 114 GLY A C 1
ATOM 910 O O . GLY A 1 114 ? 11.636 5.689 -13.309 1.00 53.72 114 GLY A O 1
ATOM 911 N N . ASN A 1 115 ? 11.053 6.806 -15.167 1.00 53.22 115 ASN A N 1
ATOM 912 C CA . ASN A 1 115 ? 12.361 7.439 -15.367 1.00 53.22 115 ASN A CA 1
ATOM 913 C C . ASN A 1 115 ? 12.679 8.574 -14.380 1.00 53.22 115 ASN A C 1
ATOM 915 O O . ASN A 1 115 ? 13.855 8.802 -14.131 1.00 53.22 115 ASN A O 1
ATOM 919 N N . ASN A 1 116 ? 11.673 9.265 -13.828 1.00 49.97 116 ASN A N 1
ATOM 920 C CA . ASN A 1 116 ? 11.908 10.417 -12.938 1.00 49.97 116 ASN A CA 1
ATOM 921 C C . ASN A 1 116 ? 11.703 10.055 -11.461 1.00 49.97 116 ASN A C 1
ATOM 923 O O . ASN A 1 116 ? 12.389 10.559 -10.582 1.00 49.97 116 ASN A O 1
ATOM 927 N N . ILE A 1 117 ? 10.795 9.125 -11.168 1.00 58.78 117 ILE A N 1
ATOM 928 C CA . ILE A 1 117 ? 10.451 8.800 -9.782 1.00 58.78 117 ILE A CA 1
ATOM 929 C C . ILE A 1 117 ? 11.475 7.898 -9.115 1.00 58.78 117 ILE A C 1
ATOM 931 O O . ILE A 1 117 ? 11.819 8.129 -7.963 1.00 58.78 117 ILE A O 1
ATOM 935 N N . LEU A 1 118 ? 12.038 6.925 -9.833 1.00 55.34 118 LEU A N 1
ATOM 936 C CA . LEU A 1 118 ? 13.138 6.124 -9.291 1.00 55.34 118 LEU A CA 1
ATOM 937 C C . LEU A 1 118 ? 14.408 6.949 -9.045 1.00 55.34 118 LEU A C 1
ATOM 939 O O . LEU A 1 118 ? 15.289 6.462 -8.353 1.00 55.34 118 LEU A O 1
ATOM 943 N N . THR A 1 119 ? 14.537 8.155 -9.603 1.00 51.53 119 THR A N 1
ATOM 944 C CA . THR A 1 119 ? 15.686 9.039 -9.350 1.00 51.53 119 THR A CA 1
ATOM 945 C C . THR A 1 119 ? 15.403 10.099 -8.287 1.00 51.53 119 THR A C 1
ATOM 947 O O . THR A 1 119 ? 16.330 10.472 -7.573 1.00 51.53 119 THR A O 1
ATOM 950 N N . ASP A 1 120 ? 14.147 10.542 -8.148 1.00 55.62 120 ASP A N 1
ATOM 951 C CA . ASP A 1 120 ? 13.739 11.585 -7.191 1.00 55.62 120 ASP A CA 1
ATOM 952 C C . ASP A 1 120 ? 13.258 11.027 -5.840 1.00 55.62 120 ASP A C 1
ATOM 954 O O . ASP A 1 120 ? 13.168 11.758 -4.850 1.00 55.62 120 ASP A O 1
ATOM 958 N N . ILE A 1 121 ? 12.962 9.727 -5.770 1.00 69.50 121 ILE A N 1
ATOM 959 C CA . ILE A 1 121 ? 12.595 9.055 -4.527 1.00 69.50 121 ILE A CA 1
ATOM 960 C C . ILE A 1 121 ? 13.793 9.032 -3.567 1.00 69.50 121 ILE A C 1
ATOM 96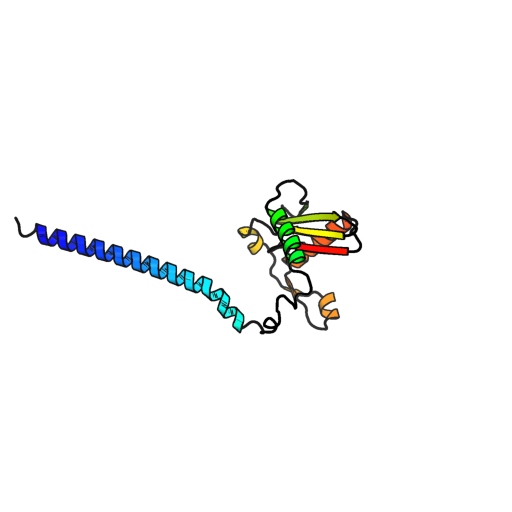2 O O . ILE A 1 121 ? 14.890 8.580 -3.885 1.00 69.50 121 ILE A O 1
ATOM 966 N N . ASP A 1 122 ? 13.570 9.501 -2.341 1.00 72.31 122 ASP A N 1
ATOM 967 C CA . ASP A 1 122 ? 14.582 9.470 -1.292 1.00 72.31 122 ASP A CA 1
ATOM 968 C C . ASP A 1 122 ? 14.777 8.038 -0.764 1.00 72.31 122 ASP A C 1
ATOM 970 O O . ASP A 1 122 ? 14.012 7.563 0.081 1.00 72.31 122 ASP A O 1
ATOM 974 N N . PHE A 1 123 ? 15.811 7.355 -1.267 1.00 78.94 123 PHE A N 1
ATOM 975 C CA . PHE A 1 123 ? 16.215 6.000 -0.858 1.00 78.94 123 PHE A CA 1
ATOM 976 C C . PHE A 1 123 ? 16.881 5.930 0.513 1.00 78.94 123 PHE A C 1
ATOM 978 O O . PHE A 1 123 ? 17.271 4.842 0.947 1.00 78.94 123 PHE A O 1
ATOM 985 N N . ARG A 1 124 ? 17.063 7.060 1.210 1.00 85.62 124 ARG A N 1
ATOM 986 C CA . ARG A 1 124 ? 17.685 7.023 2.531 1.00 85.62 124 ARG A CA 1
ATOM 987 C C . ARG A 1 124 ? 16.837 6.152 3.462 1.00 85.62 124 ARG A C 1
ATOM 989 O O . ARG A 1 124 ? 15.620 6.343 3.533 1.00 85.62 124 ARG A O 1
ATOM 996 N N . PRO A 1 125 ? 17.458 5.213 4.191 1.00 87.00 125 PRO A N 1
ATOM 997 C CA . PRO A 1 125 ? 16.749 4.474 5.215 1.00 87.00 125 PRO A CA 1
ATOM 998 C C . PRO A 1 125 ? 16.308 5.448 6.308 1.00 87.00 125 PRO A C 1
ATOM 1000 O O . PRO A 1 125 ? 17.071 6.316 6.739 1.00 87.00 125 PRO A O 1
ATOM 1003 N N . PHE A 1 126 ? 15.069 5.299 6.749 1.00 89.88 126 PHE A N 1
ATOM 1004 C CA . PHE A 1 126 ? 14.512 6.022 7.878 1.00 89.88 126 PHE A CA 1
ATOM 1005 C C . PHE A 1 126 ? 14.218 5.032 9.001 1.00 89.88 126 PHE A C 1
ATOM 1007 O O . PHE A 1 126 ? 13.510 4.055 8.777 1.00 89.88 126 PHE A O 1
ATOM 1014 N N . GLU A 1 127 ? 14.767 5.271 10.190 1.00 92.19 127 GLU A N 1
ATOM 1015 C CA . GLU A 1 127 ? 14.469 4.458 11.372 1.00 92.19 127 GLU A CA 1
ATOM 1016 C C . GLU A 1 127 ? 13.067 4.801 11.881 1.00 92.19 127 GLU A C 1
ATOM 1018 O O . GLU A 1 127 ? 12.802 5.944 12.251 1.00 92.19 127 GLU A O 1
ATOM 1023 N N . ASP A 1 128 ? 12.167 3.821 11.880 1.00 92.00 128 ASP A N 1
ATOM 1024 C CA . ASP A 1 128 ? 10.832 3.976 12.450 1.00 92.00 128 ASP A CA 1
ATOM 1025 C C . ASP A 1 128 ? 10.888 3.616 13.937 1.00 92.00 128 ASP A C 1
ATOM 1027 O O . ASP A 1 128 ? 10.950 2.439 14.298 1.00 92.00 128 ASP A O 1
ATOM 1031 N N . GLU A 1 129 ? 10.945 4.632 14.802 1.00 93.50 129 GLU A N 1
ATOM 1032 C CA . GLU A 1 129 ? 11.070 4.440 16.253 1.00 93.50 129 GLU A CA 1
ATOM 1033 C C . GLU A 1 129 ? 9.922 3.591 16.836 1.00 93.50 129 GLU A C 1
ATOM 1035 O O . GLU A 1 129 ? 10.228 2.629 17.545 1.00 93.50 129 GLU A O 1
ATOM 1040 N N . PRO A 1 130 ? 8.633 3.834 16.503 1.00 92.56 130 PRO A N 1
ATOM 1041 C CA . PRO A 1 130 ? 7.531 3.022 17.024 1.00 92.56 130 PRO A CA 1
ATOM 1042 C C . PRO A 1 130 ? 7.616 1.540 16.643 1.00 92.56 130 PRO A C 1
ATOM 1044 O O . PRO A 1 130 ? 7.394 0.662 17.482 1.00 92.56 130 PRO A O 1
ATOM 1047 N N . LEU A 1 131 ? 7.939 1.226 15.383 1.00 91.50 131 LEU A N 1
ATOM 1048 C CA . LEU A 1 131 ? 8.139 -0.160 14.958 1.00 91.50 131 LEU A CA 1
ATOM 1049 C C . LEU A 1 131 ? 9.389 -0.757 15.603 1.00 91.50 131 LEU A C 1
ATOM 1051 O O . LEU A 1 131 ? 9.370 -1.925 15.993 1.00 91.50 131 LEU A O 1
ATOM 1055 N N . SER A 1 132 ? 10.449 0.034 15.750 1.00 92.88 132 SER A N 1
ATOM 1056 C CA . SER A 1 132 ? 11.690 -0.435 16.359 1.00 92.88 132 SER A CA 1
ATOM 1057 C C . SER A 1 132 ? 11.498 -0.819 17.825 1.00 92.88 132 SER A C 1
ATOM 1059 O O . SER A 1 132 ? 11.973 -1.868 18.263 1.00 92.88 132 SER A O 1
ATOM 1061 N N . GLU A 1 133 ? 10.737 -0.014 18.567 1.00 94.56 133 GLU A N 1
ATOM 1062 C CA . GLU A 1 133 ? 10.339 -0.309 19.942 1.00 94.56 133 GLU A CA 1
ATOM 1063 C C . GLU A 1 133 ? 9.451 -1.559 20.005 1.00 94.56 133 GLU A C 1
ATOM 1065 O O . GLU A 1 133 ? 9.730 -2.479 20.776 1.00 94.56 133 GLU A O 1
ATOM 1070 N N . LYS A 1 134 ? 8.431 -1.648 19.138 1.00 94.31 134 LYS A N 1
ATOM 1071 C CA . LYS A 1 134 ? 7.495 -2.783 19.095 1.00 94.31 134 LYS A CA 1
ATOM 1072 C C . LYS A 1 134 ? 8.189 -4.128 18.871 1.00 94.31 134 LYS A C 1
ATOM 1074 O O . LYS A 1 134 ? 7.772 -5.132 19.447 1.00 94.31 134 LYS A O 1
ATOM 1079 N N . TRP A 1 135 ? 9.204 -4.163 18.014 1.00 91.94 135 TRP A N 1
ATOM 1080 C CA . TRP A 1 135 ? 9.903 -5.396 17.643 1.00 91.94 135 TRP A CA 1
ATOM 1081 C C . TRP A 1 135 ? 11.225 -5.603 18.396 1.00 91.94 135 TRP A C 1
ATOM 1083 O O . TRP A 1 135 ? 11.873 -6.631 18.202 1.00 91.94 135 TRP A O 1
ATOM 1093 N N . GLY A 1 136 ? 11.633 -4.658 19.253 1.00 92.62 136 GLY A N 1
ATOM 1094 C CA . GLY A 1 136 ? 12.886 -4.725 20.013 1.00 92.62 136 GLY A CA 1
ATOM 1095 C C . GLY A 1 136 ? 14.147 -4.726 19.140 1.00 92.62 136 GLY A C 1
ATOM 1096 O O . GLY A 1 136 ? 15.202 -5.189 19.571 1.00 92.62 136 GLY A O 1
ATOM 1097 N N . THR A 1 137 ? 14.045 -4.253 17.899 1.00 93.31 137 THR A N 1
ATOM 1098 C CA . THR A 1 137 ? 15.131 -4.212 16.915 1.00 93.31 137 THR A CA 1
ATOM 1099 C C . THR A 1 137 ? 14.929 -3.029 15.986 1.00 93.31 137 THR A C 1
ATOM 1101 O O . THR A 1 137 ? 13.795 -2.657 15.716 1.00 93.31 137 THR A O 1
ATOM 1104 N N . LYS A 1 138 ? 16.008 -2.446 15.463 1.00 93.31 138 LYS A N 1
ATOM 1105 C CA . LYS A 1 138 ? 15.909 -1.296 14.561 1.00 93.31 138 LYS A CA 1
ATOM 1106 C C . LYS A 1 138 ? 15.203 -1.679 13.263 1.00 93.31 138 LYS A C 1
ATOM 1108 O O . LYS A 1 138 ? 15.688 -2.534 12.520 1.00 93.31 138 LYS A O 1
ATOM 1113 N N . VAL A 1 139 ? 14.086 -1.018 12.981 1.00 92.56 139 VAL A N 1
ATOM 1114 C CA . VAL A 1 139 ? 13.316 -1.160 11.745 1.00 92.56 139 VAL A CA 1
ATOM 1115 C C . VAL A 1 139 ? 13.573 0.060 10.876 1.00 92.56 139 VAL A C 1
ATOM 1117 O O . VAL A 1 139 ? 13.273 1.189 11.258 1.00 92.56 139 VAL A O 1
ATOM 1120 N N . PHE A 1 140 ? 14.123 -0.179 9.689 1.00 92.19 140 PHE A N 1
ATOM 1121 C CA . PHE A 1 140 ? 14.361 0.861 8.698 1.00 92.19 140 PHE A CA 1
ATOM 1122 C C . PHE A 1 140 ? 13.360 0.735 7.556 1.00 92.19 140 PHE A C 1
ATOM 1124 O O . PHE A 1 140 ? 13.220 -0.332 6.959 1.00 92.19 140 PHE A O 1
ATOM 1131 N N . LEU A 1 141 ? 12.695 1.840 7.240 1.00 90.62 141 LEU A N 1
ATOM 1132 C CA . LEU A 1 141 ? 11.787 1.968 6.111 1.00 90.62 141 LEU A CA 1
ATOM 1133 C C . LEU A 1 141 ? 12.437 2.787 5.001 1.00 90.62 141 LEU A C 1
ATOM 1135 O O . LEU A 1 141 ? 13.282 3.653 5.240 1.00 90.62 141 LEU A O 1
ATOM 1139 N N . HIS A 1 142 ? 12.004 2.537 3.772 1.00 89.88 142 HIS A N 1
ATOM 1140 C CA . HIS A 1 142 ? 12.347 3.387 2.647 1.00 89.88 142 HIS A CA 1
ATOM 1141 C C . HIS A 1 142 ? 11.683 4.758 2.833 1.00 89.88 142 HIS A C 1
ATOM 1143 O O . HIS A 1 142 ? 10.455 4.852 2.827 1.00 89.88 142 HIS A O 1
ATOM 1149 N N . ARG A 1 143 ? 12.467 5.837 2.955 1.00 85.69 143 ARG A N 1
ATOM 1150 C CA . ARG A 1 143 ? 11.922 7.160 3.291 1.00 85.69 143 ARG A CA 1
ATOM 1151 C C . ARG A 1 143 ? 10.897 7.674 2.282 1.00 85.69 143 ARG A C 1
ATOM 1153 O O . ARG A 1 143 ? 9.821 8.081 2.700 1.00 85.69 143 ARG A O 1
ATOM 1160 N N . GLY A 1 144 ? 11.187 7.583 0.982 1.00 83.12 144 GLY A N 1
ATOM 1161 C CA . GLY A 1 144 ? 10.234 7.984 -0.061 1.00 83.12 144 GLY A CA 1
ATOM 1162 C C . GLY A 1 144 ? 8.867 7.290 0.037 1.00 83.12 144 GLY A C 1
ATOM 1163 O O . GLY A 1 144 ? 7.847 7.972 0.054 1.00 83.12 144 GLY A O 1
ATOM 1164 N N . PHE A 1 145 ? 8.833 5.957 0.172 1.00 86.19 145 PHE A N 1
ATOM 1165 C CA . PHE A 1 145 ? 7.575 5.212 0.332 1.00 86.19 145 PHE A CA 1
ATOM 1166 C C . PHE A 1 145 ? 6.856 5.570 1.632 1.00 86.19 145 PHE A C 1
ATOM 1168 O O . PHE A 1 145 ? 5.656 5.817 1.617 1.00 86.19 145 PHE A O 1
ATOM 1175 N N . ARG A 1 146 ? 7.588 5.692 2.748 1.00 88.56 146 ARG A N 1
ATOM 1176 C CA . ARG A 1 146 ? 7.013 6.102 4.037 1.00 88.56 146 ARG A CA 1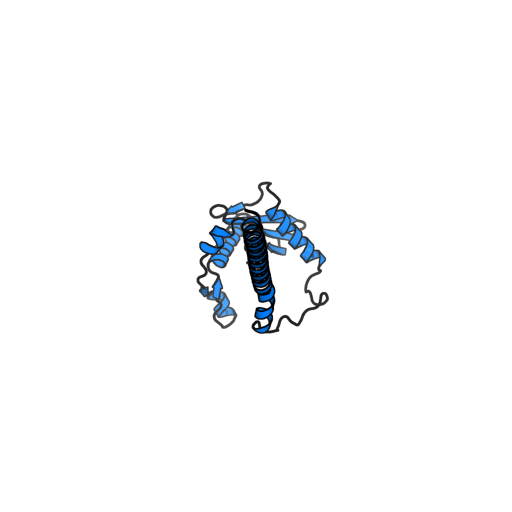
ATOM 1177 C C . ARG A 1 146 ? 6.350 7.478 3.953 1.00 88.56 146 ARG A C 1
ATOM 1179 O O . ARG A 1 146 ? 5.245 7.655 4.455 1.00 88.56 146 ARG A O 1
ATOM 1186 N N . ASP A 1 147 ? 7.030 8.450 3.349 1.00 85.50 147 ASP A N 1
ATOM 1187 C CA . ASP A 1 147 ? 6.528 9.819 3.205 1.00 85.50 147 ASP A CA 1
ATOM 1188 C C . ASP A 1 147 ? 5.282 9.867 2.318 1.00 85.50 147 ASP A C 1
ATOM 1190 O O . ASP A 1 147 ? 4.291 10.501 2.687 1.00 85.50 147 ASP A O 1
ATOM 1194 N N . ALA A 1 148 ? 5.296 9.140 1.197 1.00 84.25 148 ALA A N 1
ATOM 1195 C CA . ALA A 1 148 ? 4.136 9.010 0.323 1.00 84.25 148 ALA A CA 1
ATOM 1196 C C . ALA A 1 148 ? 2.954 8.340 1.043 1.00 84.25 148 ALA A C 1
ATOM 1198 O O . ALA A 1 148 ? 1.845 8.873 1.027 1.00 84.25 148 ALA A O 1
ATOM 1199 N N . ALA A 1 149 ? 3.193 7.223 1.735 1.00 89.25 149 ALA A N 1
ATOM 1200 C CA . ALA A 1 149 ? 2.170 6.496 2.479 1.00 89.25 149 ALA A CA 1
ATOM 1201 C C . ALA A 1 149 ? 1.552 7.350 3.597 1.00 89.25 149 ALA A C 1
ATOM 1203 O O . ALA A 1 149 ? 0.331 7.414 3.706 1.00 89.25 149 ALA A O 1
ATOM 1204 N N . ALA A 1 150 ? 2.367 8.064 4.382 1.00 88.31 150 ALA A N 1
ATOM 1205 C CA . ALA A 1 150 ? 1.881 8.939 5.451 1.00 88.31 150 ALA A CA 1
ATOM 1206 C C . ALA A 1 150 ? 1.031 10.100 4.911 1.00 88.31 150 ALA A C 1
ATOM 1208 O O . ALA A 1 150 ? 0.038 10.500 5.525 1.00 88.31 150 ALA A O 1
ATOM 1209 N N . PHE A 1 151 ? 1.411 10.645 3.754 1.00 86.62 151 PHE A N 1
ATOM 1210 C CA . PHE A 1 151 ? 0.641 11.688 3.091 1.00 86.62 151 PHE A CA 1
ATOM 1211 C C . PHE A 1 151 ? -0.711 11.160 2.589 1.00 86.62 151 PHE A C 1
ATOM 1213 O O . PHE A 1 151 ? -1.746 11.750 2.899 1.00 86.62 151 PHE A O 1
ATOM 1220 N N . LEU A 1 152 ? -0.707 10.025 1.880 1.00 88.31 152 LEU A N 1
ATOM 1221 C CA . LEU A 1 152 ? -1.917 9.364 1.381 1.00 88.31 152 LEU A CA 1
ATOM 1222 C C . LEU A 1 152 ? -2.857 8.969 2.522 1.00 88.31 152 LEU A C 1
ATOM 1224 O O . LEU A 1 152 ? -4.052 9.230 2.456 1.00 88.31 152 LEU A O 1
ATOM 1228 N N . GLU A 1 153 ? -2.325 8.392 3.598 1.00 91.38 153 GLU A N 1
ATOM 1229 C CA . GLU A 1 153 ? -3.110 8.006 4.771 1.00 91.38 153 GLU A CA 1
ATOM 1230 C C 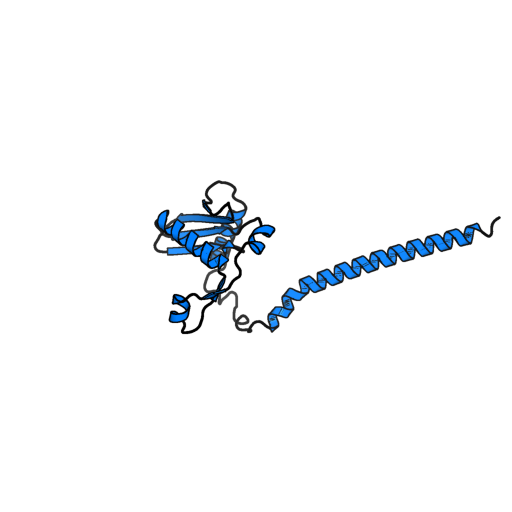. GLU A 1 153 ? -3.827 9.213 5.386 1.00 91.38 153 GLU A C 1
ATOM 1232 O O . GLU A 1 153 ? -5.013 9.135 5.720 1.00 91.38 153 GLU A O 1
ATOM 1237 N N . LYS A 1 154 ? -3.118 10.338 5.532 1.00 90.25 154 LYS A N 1
ATOM 1238 C CA . LYS A 1 154 ? -3.691 11.571 6.072 1.00 90.25 154 LYS A CA 1
ATOM 1239 C C . LYS A 1 154 ? -4.817 12.095 5.186 1.00 90.25 154 LYS A C 1
ATOM 1241 O O . LYS A 1 154 ? -5.860 12.484 5.712 1.00 90.25 154 LYS A O 1
ATOM 1246 N N . ASP A 1 155 ? -4.600 12.123 3.878 1.00 89.25 155 ASP A N 1
ATOM 1247 C CA . ASP A 1 155 ? -5.584 12.599 2.911 1.00 89.25 155 ASP A CA 1
ATOM 1248 C C . ASP A 1 155 ? -6.838 11.707 2.910 1.00 89.25 155 ASP A C 1
ATOM 1250 O O . ASP A 1 155 ? -7.944 12.188 3.163 1.00 89.25 155 ASP A O 1
ATOM 1254 N N . ILE A 1 156 ? -6.655 10.385 2.828 1.00 91.75 156 ILE A N 1
ATOM 1255 C CA . ILE A 1 156 ? -7.737 9.392 2.888 1.00 91.75 156 ILE A CA 1
ATOM 1256 C C . ILE A 1 156 ? -8.560 9.542 4.171 1.00 91.75 156 ILE A C 1
ATOM 1258 O O . ILE A 1 156 ? -9.786 9.597 4.114 1.00 91.75 156 ILE A O 1
ATOM 1262 N N . LYS A 1 157 ? -7.911 9.646 5.337 1.00 91.75 157 LYS A N 1
ATOM 1263 C CA . LYS A 1 157 ? -8.604 9.820 6.628 1.00 91.75 157 LYS A CA 1
ATOM 1264 C C . LYS A 1 157 ? -9.355 11.146 6.739 1.00 91.75 157 LYS A C 1
ATOM 1266 O O . LYS A 1 157 ? -10.288 11.243 7.533 1.00 91.75 157 LYS A O 1
ATOM 1271 N N . THR A 1 158 ? -8.924 12.162 5.998 1.00 92.19 158 THR A N 1
ATOM 1272 C CA . THR A 1 158 ? -9.560 13.483 5.994 1.00 92.19 158 THR A CA 1
ATOM 1273 C C . THR A 1 158 ? -10.788 13.492 5.089 1.00 92.19 158 THR A C 1
ATOM 1275 O O . THR A 1 158 ? -11.823 14.035 5.474 1.00 92.19 158 THR A O 1
ATOM 1278 N N . ASN A 1 159 ? -10.686 12.870 3.913 1.00 91.25 159 ASN A N 1
ATOM 1279 C CA . ASN A 1 159 ? -11.699 12.966 2.863 1.00 91.25 159 ASN A CA 1
ATOM 1280 C C . ASN A 1 159 ? -12.724 11.821 2.897 1.00 91.25 159 ASN A C 1
ATOM 1282 O O . ASN A 1 159 ? -13.852 11.996 2.436 1.00 91.25 159 ASN A O 1
ATOM 1286 N N . TYR A 1 160 ? -12.376 10.669 3.478 1.00 91.19 160 TYR A N 1
ATOM 1287 C CA . TYR A 1 160 ? -13.203 9.465 3.438 1.00 91.19 160 TYR A CA 1
ATOM 1288 C C . TYR A 1 160 ? -13.494 8.908 4.830 1.00 91.19 160 TYR A C 1
ATOM 1290 O O . TYR A 1 160 ? -12.615 8.732 5.674 1.00 91.19 160 TYR A O 1
ATOM 1298 N N . LYS A 1 161 ? -14.758 8.534 5.050 1.00 93.94 161 LYS A N 1
ATOM 1299 C CA . LYS A 1 161 ? -15.150 7.704 6.189 1.00 93.94 161 LYS A CA 1
ATOM 1300 C C . LYS A 1 161 ? -15.022 6.239 5.784 1.00 93.94 161 LYS A C 1
ATOM 1302 O O . LYS A 1 161 ? -15.880 5.716 5.078 1.00 93.94 161 LYS A O 1
ATOM 1307 N N . LEU A 1 162 ? -13.939 5.600 6.217 1.00 93.06 162 LEU A N 1
ATOM 1308 C CA . LEU A 1 162 ? -13.674 4.198 5.904 1.00 93.06 162 LEU A CA 1
ATOM 1309 C C . LEU A 1 162 ? -14.662 3.271 6.618 1.00 93.06 162 LEU A C 1
ATOM 1311 O O . LEU A 1 162 ? -15.083 3.528 7.750 1.00 93.06 162 LEU A O 1
ATOM 1315 N N . GLU A 1 163 ? -15.003 2.182 5.941 1.00 93.44 163 GLU A N 1
ATOM 1316 C CA . GLU A 1 163 ? -15.794 1.100 6.514 1.00 93.44 163 GLU A CA 1
ATOM 1317 C C . GLU A 1 163 ? -14.983 0.279 7.524 1.00 93.44 163 GLU A C 1
ATOM 1319 O O . GLU A 1 163 ? -13.765 0.421 7.648 1.00 93.44 163 GLU A O 1
ATOM 1324 N N . LYS A 1 164 ? -15.660 -0.616 8.255 1.00 90.62 164 LYS A N 1
ATOM 1325 C CA . LYS A 1 164 ? -14.999 -1.478 9.251 1.00 90.62 164 LYS A CA 1
ATOM 1326 C C . LYS A 1 164 ? -13.935 -2.382 8.621 1.00 90.62 164 LYS A C 1
ATOM 1328 O O . LYS A 1 164 ? -12.899 -2.618 9.241 1.00 90.62 1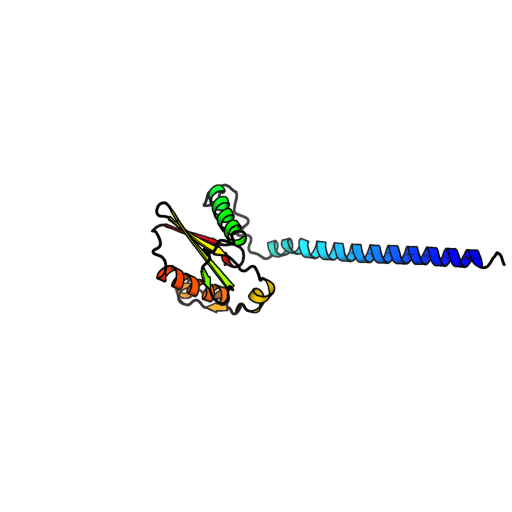64 LYS A O 1
ATOM 1333 N N . THR A 1 165 ? -14.207 -2.901 7.427 1.00 91.81 165 THR A N 1
ATOM 1334 C CA . THR A 1 165 ? -13.277 -3.745 6.675 1.00 91.81 165 THR A CA 1
ATOM 1335 C C . THR A 1 165 ? -12.637 -2.916 5.572 1.00 91.81 165 THR A C 1
ATOM 1337 O O . THR A 1 165 ? -13.345 -2.325 4.755 1.00 91.81 165 THR A O 1
ATOM 1340 N N . VAL A 1 166 ? -11.303 -2.891 5.541 1.00 93.19 166 VAL A N 1
ATOM 1341 C CA . VAL A 1 166 ? -10.528 -2.144 4.546 1.00 93.19 166 VAL A CA 1
ATOM 1342 C C . VAL A 1 166 ? -9.538 -3.077 3.855 1.00 93.19 166 VAL A C 1
ATOM 1344 O O . VAL A 1 166 ? -8.677 -3.655 4.516 1.00 93.19 166 VAL A O 1
ATOM 1347 N N . TYR A 1 167 ? -9.648 -3.196 2.533 1.00 92.31 167 TYR A N 1
ATOM 1348 C CA . TYR A 1 167 ? -8.651 -3.841 1.682 1.00 92.31 167 TYR A CA 1
ATOM 1349 C C . TYR A 1 167 ? -7.754 -2.786 1.048 1.00 92.31 167 TYR A C 1
ATOM 1351 O O . TYR A 1 167 ? -8.222 -1.738 0.601 1.00 92.31 167 TYR A O 1
ATOM 1359 N N . LEU A 1 168 ? -6.460 -3.081 1.002 1.00 93.31 168 LEU A N 1
ATOM 1360 C CA . LEU A 1 168 ? -5.456 -2.267 0.331 1.00 93.31 168 LEU A CA 1
ATOM 1361 C C . LEU A 1 168 ? -4.918 -3.082 -0.843 1.00 93.31 168 LEU A C 1
ATOM 1363 O O . LEU A 1 168 ? -4.541 -4.239 -0.659 1.00 93.31 168 LEU A O 1
ATOM 1367 N N . THR A 1 169 ? -4.876 -2.490 -2.030 1.00 92.56 169 THR A N 1
ATOM 1368 C CA . THR A 1 169 ? -4.274 -3.118 -3.208 1.00 92.56 169 THR A CA 1
ATOM 1369 C C . THR A 1 169 ? -3.480 -2.097 -4.007 1.00 92.56 169 THR A C 1
ATOM 1371 O O . THR A 1 169 ? -3.824 -0.917 -4.055 1.00 92.56 169 THR A O 1
ATOM 1374 N N . GLY A 1 170 ? -2.401 -2.546 -4.634 1.00 90.62 170 GLY A N 1
ATOM 1375 C CA . GLY A 1 170 ? -1.543 -1.701 -5.448 1.00 90.62 170 GLY A CA 1
ATOM 1376 C C . GLY A 1 170 ? -0.516 -2.521 -6.215 1.00 90.62 170 GLY A C 1
ATOM 1377 O O . GLY A 1 170 ? -0.161 -3.634 -5.824 1.00 90.62 170 GLY A O 1
ATOM 1378 N N . HIS A 1 171 ? -0.048 -1.978 -7.336 1.00 87.06 171 HIS A N 1
ATOM 1379 C CA . HIS A 1 171 ? 0.947 -2.621 -8.193 1.00 87.06 171 HIS A CA 1
ATOM 1380 C C . HIS A 1 171 ? 2.198 -1.750 -8.338 1.00 87.06 171 HIS A C 1
ATOM 1382 O O . HIS A 1 171 ? 2.119 -0.519 -8.384 1.00 87.06 171 HIS A O 1
ATOM 1388 N N . SER A 1 172 ? 3.362 -2.403 -8.451 1.00 84.56 172 SER A N 1
ATOM 1389 C CA . SER A 1 172 ? 4.670 -1.748 -8.548 1.00 84.56 172 SER A CA 1
ATOM 1390 C C . SER A 1 172 ? 4.868 -0.761 -7.388 1.00 84.56 172 SER A C 1
ATOM 1392 O O . SER A 1 172 ? 4.768 -1.169 -6.235 1.00 84.56 172 SER A O 1
ATOM 1394 N N . LEU A 1 173 ? 5.095 0.524 -7.671 1.00 80.50 173 LEU A N 1
ATOM 1395 C CA . LEU A 1 173 ? 5.226 1.573 -6.660 1.00 80.50 173 LEU A CA 1
ATOM 1396 C C . LEU A 1 173 ? 3.987 1.719 -5.766 1.00 80.50 173 LEU A C 1
ATOM 1398 O O . LEU A 1 173 ? 4.138 2.041 -4.601 1.00 80.50 173 LEU A O 1
ATOM 1402 N N . GLY A 1 174 ? 2.779 1.476 -6.284 1.00 83.69 174 GLY A N 1
ATOM 1403 C CA . GLY A 1 174 ? 1.560 1.549 -5.472 1.00 83.69 174 GLY A CA 1
ATOM 1404 C C . GLY A 1 174 ? 1.409 0.379 -4.497 1.00 83.69 174 GLY A C 1
ATOM 1405 O O . GLY A 1 174 ? 0.602 0.454 -3.582 1.00 83.69 174 GLY A O 1
ATOM 1406 N N . GLY A 1 175 ? 2.152 -0.714 -4.701 1.00 88.31 175 GLY A N 1
ATOM 1407 C CA . GLY A 1 175 ? 2.176 -1.840 -3.766 1.00 88.31 175 GLY A CA 1
ATOM 1408 C C . GLY A 1 175 ? 3.204 -1.689 -2.640 1.00 88.31 175 GLY A C 1
ATOM 1409 O O . GLY A 1 175 ? 3.191 -2.505 -1.721 1.00 88.31 175 GLY A O 1
ATOM 1410 N N . ALA A 1 176 ? 4.103 -0.705 -2.740 1.00 86.44 176 ALA A N 1
ATOM 1411 C CA . ALA A 1 176 ? 5.143 -0.410 -1.757 1.00 86.44 176 ALA A CA 1
ATOM 1412 C C . ALA A 1 176 ? 4.667 0.650 -0.757 1.00 86.44 176 ALA A C 1
ATOM 1414 O O . ALA A 1 176 ? 5.004 0.496 0.438 1.00 86.44 176 ALA A O 1
#

Organism: NCBI:txid408172